Protein AF-A0A356AKQ1-F1 (afdb_monomer_lite)

Sequence (58 aa):
RVLRELGATPEKKVILNLPNTVEMSTPNCYADQIEYFCRHLKNRDSAVVSIHPHNDRG

pLDDT: mean 94.74, std 4.75, range [70.38, 98.19]

Radius of gyration: 12.96 Å; chains: 1; bounding box: 26×15×33 Å

Secondary structure (DSSP, 8-state):
-HHHHTT--SSSPEEEEEEESS--S-HHHHHHHHHHHHHH-TTGGGEEEEEEE--S--

Foldseek 3Di:
DVCVVVVFDLVRADEDEDEPPDVDDPPVVVVVVVVVCCVPDPNSSRYDYHYHYDVNPD

Structure (mmCIF, N/CA/C/O backbone):
data_AF-A0A356AKQ1-F1
#
_entry.id   AF-A0A356AKQ1-F1
#
loop_
_atom_site.group_PDB
_atom_site.id
_atom_site.type_symbol
_atom_site.label_atom_id
_atom_site.label_alt_id
_atom_site.label_comp_id
_atom_site.label_asym_id
_atom_site.label_entity_id
_atom_site.label_seq_id
_atom_site.pdbx_PDB_ins_code
_atom_site.Cartn_x
_atom_site.Cartn_y
_atom_site.Cartn_z
_atom_site.occupancy
_atom_site.B_iso_or_equiv
_atom_site.auth_seq_id
_atom_site.auth_comp_id
_atom_site.auth_asym_id
_atom_site.auth_atom_id
_atom_site.pdbx_PDB_model_num
ATOM 1 N N . ARG A 1 1 ? -10.594 -8.929 7.837 1.00 81.44 1 ARG A N 1
ATOM 2 C CA . ARG A 1 1 ? -10.401 -9.954 8.894 1.00 81.44 1 ARG A CA 1
ATOM 3 C C . ARG A 1 1 ? -9.145 -9.654 9.703 1.00 81.44 1 ARG A C 1
ATOM 5 O O . ARG A 1 1 ? -9.294 -9.410 10.882 1.00 81.44 1 ARG A O 1
ATOM 12 N N . VAL A 1 2 ? -7.970 -9.548 9.074 1.00 93.19 2 VAL A N 1
ATOM 13 C CA . VAL A 1 2 ? -6.673 -9.297 9.744 1.00 93.19 2 VAL A CA 1
ATOM 14 C C . VAL A 1 2 ? -6.701 -8.153 10.771 1.00 93.19 2 VAL A C 1
ATOM 16 O O . VAL A 1 2 ? -6.420 -8.403 11.933 1.00 93.19 2 VAL A O 1
ATOM 19 N N . LEU A 1 3 ? -7.119 -6.936 10.391 1.00 94.19 3 LEU A N 1
ATOM 20 C CA . LEU A 1 3 ? -7.177 -5.789 11.321 1.00 94.19 3 LEU A CA 1
ATOM 21 C C . LEU A 1 3 ? -8.009 -6.062 12.583 1.00 94.19 3 LEU A C 1
ATOM 23 O O . LEU A 1 3 ? -7.641 -5.635 13.670 1.00 94.19 3 LEU A O 1
ATOM 27 N N . ARG A 1 4 ? -9.110 -6.806 12.441 1.00 93.69 4 ARG A N 1
ATOM 28 C CA . ARG A 1 4 ? -9.974 -7.179 13.564 1.00 93.69 4 ARG A CA 1
ATOM 29 C C . ARG A 1 4 ? -9.286 -8.184 14.484 1.00 93.69 4 ARG A C 1
ATOM 31 O O . ARG A 1 4 ? -9.317 -7.998 15.689 1.00 93.69 4 ARG A O 1
ATOM 38 N N . GLU A 1 5 ? -8.676 -9.226 13.921 1.00 96.62 5 GLU A N 1
ATOM 39 C CA . GLU A 1 5 ? -7.973 -10.247 14.718 1.00 96.62 5 GLU A CA 1
ATOM 40 C C . GLU A 1 5 ? -6.763 -9.656 15.462 1.00 96.62 5 GLU A C 1
ATOM 42 O O . GLU A 1 5 ? -6.413 -10.121 16.538 1.00 96.62 5 GLU A O 1
ATOM 47 N N . LEU A 1 6 ? -6.151 -8.600 14.914 1.00 95.69 6 LEU A N 1
ATOM 48 C CA . LEU A 1 6 ? -5.064 -7.859 15.560 1.00 95.69 6 LEU A CA 1
ATOM 49 C C . LEU A 1 6 ? -5.548 -6.792 16.557 1.00 95.69 6 LEU A C 1
ATOM 51 O O . LEU A 1 6 ? -4.718 -6.121 17.169 1.00 95.69 6 LEU A O 1
ATOM 55 N N . GLY A 1 7 ? -6.864 -6.614 16.717 1.00 95.56 7 GLY A N 1
ATOM 56 C CA . GLY A 1 7 ? -7.434 -5.599 17.604 1.00 95.56 7 GLY A CA 1
ATOM 57 C C . GLY A 1 7 ? -7.050 -4.169 17.215 1.00 95.56 7 GLY A C 1
ATOM 58 O O . GLY A 1 7 ? -6.796 -3.351 18.095 1.00 95.56 7 GLY A O 1
ATOM 59 N N . ALA A 1 8 ? -6.949 -3.877 15.914 1.00 96.62 8 ALA A N 1
ATOM 60 C CA . ALA A 1 8 ? -6.588 -2.551 15.424 1.00 96.62 8 ALA A CA 1
ATOM 61 C C . ALA A 1 8 ? -7.665 -1.516 15.782 1.00 96.62 8 ALA A C 1
ATOM 63 O O . ALA A 1 8 ? -8.851 -1.744 15.524 1.00 96.62 8 ALA A O 1
ATOM 64 N N . THR A 1 9 ? -7.238 -0.371 16.313 1.00 97.19 9 THR A N 1
ATOM 65 C CA . THR A 1 9 ? -8.101 0.787 16.599 1.00 97.19 9 THR A CA 1
ATOM 66 C C . THR A 1 9 ? -7.478 2.067 16.032 1.00 97.19 9 THR A C 1
ATOM 68 O O . THR A 1 9 ? -6.295 2.061 15.671 1.00 97.19 9 THR A O 1
ATOM 71 N N . PRO A 1 10 ? -8.222 3.183 15.947 1.00 97.06 10 PRO A N 1
ATOM 72 C CA . PRO A 1 10 ? -7.658 4.468 15.531 1.00 97.06 10 PRO A CA 1
ATOM 73 C C . PRO A 1 10 ? -6.489 4.946 16.411 1.00 97.06 10 PRO A C 1
ATOM 75 O O . PRO A 1 10 ? -5.567 5.587 15.904 1.00 97.06 10 PRO A O 1
ATOM 78 N N . GLU A 1 11 ? -6.485 4.593 17.699 1.00 97.56 11 GLU A N 1
ATOM 79 C CA . GLU A 1 11 ? -5.438 4.918 18.680 1.00 97.56 11 GLU A CA 1
ATOM 80 C C . GLU A 1 11 ? -4.261 3.935 18.616 1.00 97.56 11 GLU A C 1
ATOM 82 O O . GLU A 1 11 ? -3.123 4.300 18.911 1.00 97.56 11 GLU A O 1
ATOM 87 N N . LYS A 1 12 ? -4.519 2.687 18.204 1.00 96.81 12 LYS A N 1
ATOM 88 C CA . LYS A 1 12 ? -3.523 1.621 18.058 1.00 96.81 12 LYS A CA 1
ATOM 89 C C . LYS A 1 12 ? -3.607 1.005 16.663 1.00 96.81 12 LYS A C 1
ATOM 91 O O . LYS A 1 12 ? -4.139 -0.091 16.461 1.00 96.81 12 LYS A O 1
ATOM 96 N N . LYS A 1 13 ? -3.072 1.740 15.691 1.00 97.50 13 LYS A N 1
ATOM 97 C CA . LYS A 1 13 ? -3.124 1.357 14.278 1.00 97.50 13 LYS A CA 1
ATOM 98 C C . LYS A 1 13 ? -2.193 0.189 13.971 1.00 97.50 13 LYS A C 1
ATOM 100 O O . LYS A 1 13 ? -1.107 0.074 14.535 1.00 97.50 13 LYS A O 1
ATOM 105 N N . VAL A 1 14 ? -2.595 -0.635 13.010 1.00 97.81 14 VAL A N 1
ATOM 106 C CA . VAL A 1 14 ? -1.759 -1.707 12.449 1.00 97.81 14 VAL A CA 1
ATOM 107 C C . VAL A 1 14 ? -1.136 -1.250 11.133 1.00 97.81 14 VAL A C 1
ATOM 109 O O . VAL A 1 14 ? -1.800 -0.608 10.318 1.00 97.81 14 VAL A O 1
ATOM 112 N N . ILE A 1 15 ? 0.128 -1.610 10.904 1.00 97.62 15 ILE A N 1
ATOM 113 C CA . ILE A 1 15 ? 0.806 -1.372 9.627 1.00 97.62 15 ILE A CA 1
ATOM 114 C C . ILE A 1 15 ? 0.452 -2.500 8.659 1.00 97.62 15 ILE A C 1
ATOM 116 O O . ILE A 1 15 ? 0.732 -3.669 8.919 1.00 97.62 15 ILE A O 1
ATOM 120 N N . LEU A 1 16 ? -0.143 -2.141 7.526 1.00 96.94 16 LEU A N 1
ATOM 121 C CA . LEU A 1 16 ? -0.338 -3.030 6.390 1.00 96.94 16 LEU A CA 1
ATOM 122 C C . LEU A 1 16 ? 0.699 -2.664 5.333 1.00 96.94 16 LEU A C 1
ATOM 124 O O . LEU A 1 16 ? 0.594 -1.619 4.693 1.00 96.94 16 LEU A O 1
ATOM 128 N N . ASN A 1 17 ? 1.716 -3.511 5.188 1.00 96.62 17 ASN A N 1
ATOM 129 C CA . ASN A 1 17 ? 2.727 -3.344 4.156 1.00 96.62 17 ASN A CA 1
ATOM 130 C C . ASN A 1 17 ? 2.254 -3.986 2.850 1.00 96.62 17 ASN A C 1
ATOM 132 O O . ASN A 1 17 ? 1.925 -5.171 2.831 1.00 96.62 17 ASN A O 1
ATOM 136 N N . LEU A 1 18 ? 2.244 -3.199 1.778 1.00 95.00 18 LEU A N 1
ATOM 137 C CA . LEU A 1 18 ? 1.939 -3.627 0.421 1.00 95.00 18 LEU A CA 1
ATOM 138 C C . LEU A 1 18 ? 3.252 -3.649 -0.368 1.00 95.00 18 LEU A C 1
ATOM 140 O O . LEU A 1 18 ? 3.741 -2.589 -0.772 1.00 95.00 18 LEU A O 1
ATOM 144 N N . PRO A 1 19 ? 3.887 -4.824 -0.509 1.00 93.56 19 PRO A N 1
ATOM 145 C CA . PRO A 1 19 ? 5.092 -4.945 -1.301 1.00 93.56 19 PRO A CA 1
ATOM 146 C C . PRO A 1 19 ? 4.760 -5.098 -2.786 1.00 93.56 19 PRO A C 1
ATOM 148 O O . PRO A 1 19 ? 3.913 -5.903 -3.171 1.00 93.56 19 PRO A O 1
ATOM 151 N N . ASN A 1 20 ? 5.504 -4.379 -3.617 1.00 89.38 20 ASN A N 1
ATOM 152 C CA . ASN A 1 20 ? 5.812 -4.811 -4.971 1.00 89.38 20 ASN A CA 1
ATOM 153 C C . ASN A 1 20 ? 7.084 -5.663 -4.805 1.00 89.38 20 ASN A C 1
ATOM 155 O O . ASN A 1 20 ? 8.182 -5.133 -4.688 1.00 89.38 20 ASN A O 1
ATOM 159 N N . THR A 1 21 ? 6.902 -6.976 -4.631 1.00 83.75 21 THR A N 1
ATOM 160 C CA . THR A 1 21 ? 8.014 -7.928 -4.433 1.00 83.75 21 THR A CA 1
ATOM 161 C C . THR A 1 21 ? 8.774 -8.217 -5.725 1.00 83.75 21 THR A C 1
ATOM 163 O O . THR A 1 21 ? 9.930 -8.607 -5.676 1.00 83.75 21 THR A O 1
ATOM 166 N N . VAL A 1 22 ? 8.096 -8.082 -6.860 1.00 87.00 22 VAL A N 1
ATOM 167 C CA . VAL A 1 22 ? 8.685 -8.006 -8.193 1.00 87.00 22 VAL A CA 1
ATOM 168 C C . VAL A 1 22 ? 7.867 -6.961 -8.929 1.00 87.00 22 VAL A C 1
ATOM 170 O O . VAL A 1 22 ? 6.630 -7.009 -8.895 1.00 87.00 22 VAL A O 1
ATOM 173 N N . GLU A 1 23 ? 8.533 -6.022 -9.583 1.00 88.44 23 GLU A N 1
ATOM 174 C CA . GLU A 1 23 ? 7.846 -4.942 -10.274 1.00 88.44 23 GLU A CA 1
ATOM 175 C C . GLU A 1 23 ? 7.224 -5.465 -11.572 1.00 88.44 23 GLU A C 1
ATOM 177 O O . GLU A 1 23 ? 7.911 -5.768 -12.543 1.00 88.44 23 GLU A O 1
ATOM 182 N N . MET A 1 24 ? 5.894 -5.608 -11.584 1.00 92.44 24 MET A N 1
ATOM 183 C CA . MET A 1 24 ? 5.151 -6.241 -12.688 1.00 92.44 24 MET A CA 1
ATOM 184 C C . MET A 1 24 ? 4.338 -5.256 -13.537 1.00 92.44 24 MET A C 1
ATOM 186 O O . MET A 1 24 ? 3.753 -5.646 -14.547 1.00 92.44 24 MET A O 1
ATOM 190 N N . SER A 1 25 ? 4.274 -3.983 -13.150 1.00 92.38 25 SER A N 1
ATOM 191 C CA . SER A 1 25 ? 3.487 -2.955 -13.837 1.00 92.38 25 SER A CA 1
ATOM 192 C C . SER A 1 25 ? 4.218 -1.621 -13.852 1.00 92.38 25 SER A C 1
ATOM 194 O O . SER A 1 25 ? 5.195 -1.443 -13.137 1.00 92.38 25 SER A O 1
ATOM 196 N N . THR A 1 26 ? 3.732 -0.662 -14.640 1.00 95.94 26 THR A N 1
ATOM 197 C CA . THR A 1 26 ? 4.214 0.720 -14.546 1.00 95.94 26 THR A CA 1
ATOM 198 C C . THR A 1 26 ? 3.840 1.347 -13.190 1.00 95.94 26 THR A C 1
ATOM 200 O O . THR A 1 26 ? 2.838 0.937 -12.583 1.00 95.94 26 THR A O 1
ATOM 203 N N . PRO A 1 27 ? 4.581 2.370 -12.718 1.00 95.31 27 PRO A N 1
ATOM 204 C CA . PRO A 1 27 ? 4.329 3.009 -11.424 1.00 95.31 27 PRO A CA 1
ATOM 205 C C . PRO A 1 27 ? 2.910 3.568 -11.247 1.00 95.31 27 PRO A C 1
ATOM 207 O O . PRO A 1 27 ? 2.342 3.469 -10.162 1.00 95.31 27 PRO A O 1
ATOM 210 N N . ASN A 1 28 ? 2.294 4.104 -12.306 1.00 97.19 28 ASN A N 1
ATOM 211 C CA . ASN A 1 28 ? 0.916 4.605 -12.252 1.00 97.19 28 ASN A CA 1
ATOM 212 C C . ASN A 1 28 ? -0.101 3.475 -12.012 1.00 97.19 28 ASN A C 1
ATOM 214 O O . ASN A 1 28 ? -0.995 3.625 -11.189 1.00 97.19 28 ASN A O 1
ATOM 218 N N . CYS A 1 29 ? 0.083 2.311 -12.643 1.00 97.00 29 CYS A N 1
ATOM 219 C CA . CYS A 1 29 ? -0.777 1.150 -12.415 1.00 97.00 29 CYS A CA 1
ATOM 220 C C . CYS A 1 29 ? -0.629 0.604 -10.987 1.00 97.00 29 CYS A C 1
ATOM 222 O O . CYS A 1 29 ? -1.584 0.065 -10.427 1.00 97.00 29 CYS A O 1
ATOM 224 N N . TYR A 1 30 ? 0.559 0.724 -10.386 1.00 96.62 30 TYR A N 1
ATOM 225 C CA . TYR A 1 30 ? 0.751 0.394 -8.975 1.00 96.62 30 TYR A CA 1
ATOM 226 C C . TYR A 1 30 ? 0.067 1.423 -8.063 1.00 96.62 30 TYR A C 1
ATOM 228 O O . TYR A 1 30 ? -0.623 1.037 -7.121 1.00 96.62 30 TYR A O 1
ATOM 236 N N . ALA A 1 31 ? 0.170 2.719 -8.372 1.00 97.25 31 ALA A N 1
ATOM 237 C CA . ALA A 1 31 ? -0.532 3.770 -7.636 1.00 97.25 31 ALA A CA 1
ATOM 238 C C . ALA A 1 31 ? -2.059 3.565 -7.639 1.00 97.25 31 ALA A C 1
ATOM 240 O O . ALA A 1 31 ? -2.678 3.650 -6.577 1.00 97.25 31 ALA A O 1
A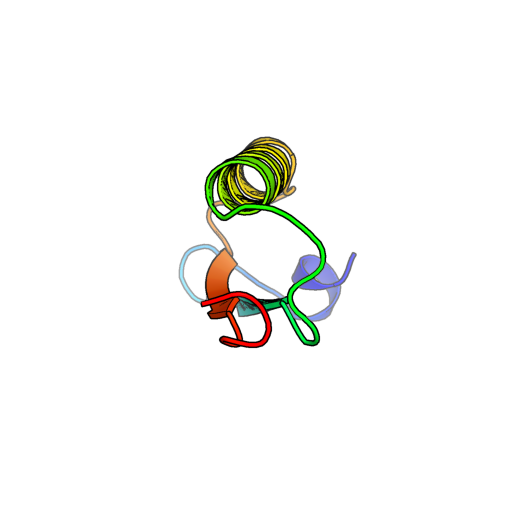TOM 241 N N . ASP A 1 32 ? -2.643 3.187 -8.780 1.00 98.06 32 ASP A N 1
ATOM 242 C CA . ASP A 1 32 ? -4.074 2.871 -8.895 1.00 98.06 32 ASP A CA 1
ATOM 243 C C . ASP A 1 32 ? -4.481 1.705 -7.977 1.00 98.06 32 ASP A C 1
ATOM 245 O O . ASP A 1 32 ? -5.527 1.740 -7.326 1.00 98.06 32 ASP A O 1
ATOM 249 N N . GLN A 1 33 ? -3.635 0.676 -7.861 1.00 97.31 33 GLN A N 1
ATOM 250 C CA . GLN A 1 33 ? -3.872 -0.447 -6.947 1.00 97.31 33 GLN A CA 1
ATOM 251 C C . GLN A 1 33 ? -3.825 -0.009 -5.478 1.00 97.31 33 GLN A C 1
ATOM 253 O O . GLN A 1 33 ? -4.666 -0.436 -4.682 1.00 97.31 33 GLN A O 1
ATOM 258 N N . ILE A 1 34 ? -2.876 0.860 -5.112 1.00 97.38 34 ILE A N 1
ATOM 259 C CA . ILE A 1 34 ? -2.771 1.416 -3.756 1.00 97.38 34 ILE A CA 1
ATOM 260 C C . ILE A 1 34 ? -3.989 2.279 -3.427 1.00 97.38 34 ILE A C 1
ATOM 262 O O . ILE A 1 34 ? -4.555 2.160 -2.334 1.00 97.38 34 ILE A O 1
ATOM 266 N N . GLU A 1 35 ? -4.428 3.116 -4.364 1.00 98.19 35 GLU A N 1
ATOM 267 C CA . GLU A 1 35 ? -5.630 3.925 -4.205 1.00 98.19 35 GLU A CA 1
ATOM 268 C C . GLU A 1 35 ? -6.872 3.045 -4.039 1.00 98.19 35 GLU A C 1
ATOM 270 O O . GLU A 1 35 ? -7.643 3.232 -3.090 1.00 98.19 35 GLU A O 1
ATOM 275 N N . TYR A 1 36 ? -7.045 2.049 -4.911 1.00 98.12 36 TYR A N 1
ATOM 276 C CA . TYR A 1 36 ? -8.145 1.097 -4.820 1.00 98.12 36 TYR A CA 1
ATOM 277 C C 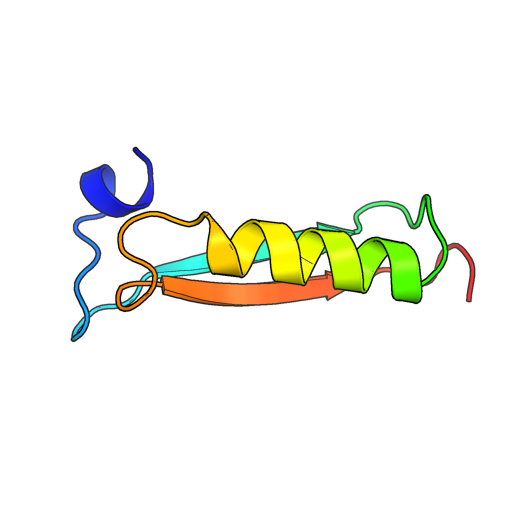. TYR A 1 36 ? -8.149 0.393 -3.461 1.00 98.12 36 TYR A C 1
ATOM 279 O O . TYR A 1 36 ? -9.185 0.344 -2.794 1.00 98.12 36 TYR A O 1
ATOM 287 N N . PHE A 1 37 ? -6.992 -0.090 -3.004 1.00 97.56 37 PHE A N 1
ATOM 288 C CA . PHE A 1 37 ? -6.863 -0.708 -1.690 1.00 97.56 37 PHE A CA 1
ATOM 289 C C . PHE A 1 37 ? -7.276 0.254 -0.570 1.00 97.56 37 PHE A C 1
ATOM 291 O O . PHE A 1 37 ? -8.086 -0.107 0.282 1.00 97.56 37 PHE A O 1
ATOM 298 N N . CYS A 1 38 ? -6.778 1.493 -0.583 1.00 97.00 38 CYS A N 1
ATOM 299 C CA . CYS A 1 38 ? -7.090 2.488 0.442 1.00 97.00 38 CYS A CA 1
ATOM 300 C C . CYS A 1 38 ? -8.582 2.837 0.497 1.00 97.00 38 CYS A C 1
ATOM 302 O O . CYS A 1 38 ? -9.120 2.976 1.596 1.00 97.00 38 CYS A O 1
ATOM 304 N N . ARG A 1 39 ? -9.245 2.957 -0.661 1.00 97.75 39 ARG A N 1
ATOM 305 C CA . ARG A 1 39 ? -10.680 3.271 -0.760 1.00 97.75 39 ARG A CA 1
ATOM 306 C C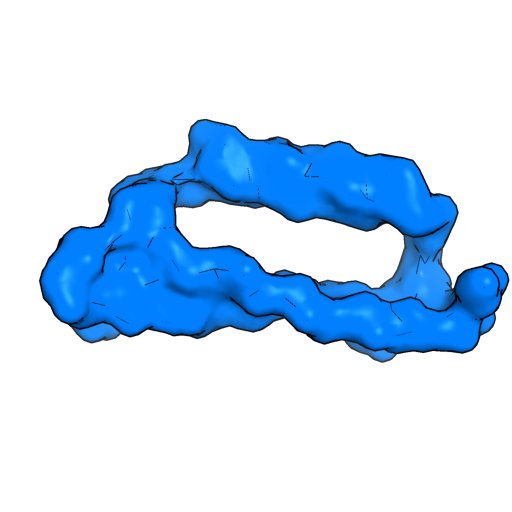 . ARG A 1 39 ? -11.575 2.121 -0.283 1.00 97.75 39 ARG A C 1
ATOM 308 O O . ARG A 1 39 ? -12.659 2.379 0.230 1.00 97.75 39 ARG A O 1
ATOM 315 N N . HIS A 1 40 ? -11.127 0.871 -0.418 1.00 97.38 40 HIS A N 1
ATOM 316 C CA . HIS A 1 40 ? -11.934 -0.319 -0.105 1.00 97.38 40 HIS A CA 1
ATOM 317 C C . HIS A 1 40 ? -11.523 -1.039 1.190 1.00 97.38 40 HIS A C 1
ATOM 319 O O . HIS A 1 40 ? -12.177 -2.002 1.608 1.00 97.38 40 HIS A O 1
ATOM 325 N N . LEU A 1 41 ? -10.459 -0.588 1.860 1.00 96.25 41 LEU A N 1
ATOM 326 C CA . LEU A 1 41 ? -10.030 -1.145 3.137 1.00 96.25 41 LEU A CA 1
ATOM 327 C C . LEU A 1 41 ? -11.048 -0.820 4.240 1.00 96.25 41 LEU A C 1
ATOM 329 O O . LEU A 1 41 ? -11.234 0.328 4.637 1.00 96.25 41 LEU A O 1
ATOM 333 N N . LYS A 1 42 ? -11.668 -1.861 4.799 1.00 94.88 42 LYS A N 1
ATOM 334 C CA . LYS A 1 42 ? -12.528 -1.738 5.985 1.00 94.88 42 LYS A CA 1
ATOM 335 C C . LYS A 1 42 ? -11.701 -1.301 7.199 1.00 94.88 42 LYS A C 1
ATOM 337 O O . LYS A 1 42 ? -10.616 -1.839 7.406 1.00 94.88 42 LYS A O 1
ATOM 342 N N . ASN A 1 43 ? -12.246 -0.397 8.016 1.00 94.75 43 ASN A N 1
ATOM 343 C CA . ASN A 1 43 ? -11.577 0.206 9.181 1.00 94.75 43 ASN A CA 1
ATOM 344 C C . ASN A 1 43 ? -10.272 0.923 8.791 1.00 94.75 43 ASN A C 1
ATOM 346 O O . ASN A 1 43 ? -9.217 0.721 9.395 1.00 94.75 43 ASN A O 1
ATOM 350 N N . ARG A 1 44 ? -10.337 1.723 7.717 1.00 96.31 44 ARG A N 1
ATOM 351 C CA . ARG A 1 44 ? -9.188 2.434 7.139 1.00 96.31 44 ARG A CA 1
ATOM 352 C C . ARG A 1 44 ? -8.479 3.346 8.142 1.00 96.31 44 ARG A C 1
ATOM 354 O O . ARG A 1 44 ? -7.262 3.490 8.069 1.00 96.31 44 ARG A O 1
ATOM 361 N N . ASP A 1 45 ? -9.218 3.953 9.055 1.00 96.88 45 ASP A N 1
ATOM 362 C CA . ASP A 1 45 ? -8.719 4.804 10.140 1.00 96.88 45 ASP A CA 1
ATOM 363 C C . ASP A 1 45 ? -7.803 4.065 11.130 1.00 96.88 45 ASP A C 1
ATOM 365 O O . ASP A 1 45 ? -6.881 4.664 11.687 1.00 96.88 45 ASP A O 1
ATOM 369 N N . SER A 1 46 ? -8.002 2.755 11.275 1.00 97.81 46 SER A N 1
ATOM 370 C CA . SER A 1 46 ? -7.256 1.859 12.164 1.00 97.81 46 SER A CA 1
ATOM 371 C C . SER A 1 46 ? -6.012 1.244 11.504 1.00 97.81 46 SER A C 1
ATOM 373 O O . SER A 1 46 ? -5.370 0.357 12.071 1.00 97.81 46 SER A O 1
ATOM 375 N N . ALA A 1 47 ? -5.656 1.685 10.292 1.00 97.19 47 ALA A N 1
ATOM 376 C CA . ALA A 1 47 ? -4.529 1.157 9.532 1.00 97.19 47 ALA A CA 1
ATOM 377 C C . ALA A 1 47 ? -3.569 2.254 9.052 1.00 97.19 47 ALA A C 1
ATOM 379 O O . ALA A 1 47 ? -3.973 3.332 8.607 1.00 97.19 47 ALA A O 1
ATOM 380 N N . VAL A 1 48 ? -2.276 1.939 9.083 1.00 97.75 48 VAL A N 1
ATOM 381 C CA . VAL A 1 48 ? -1.222 2.668 8.371 1.00 97.75 48 VAL A CA 1
ATOM 382 C C . VAL A 1 48 ? -0.851 1.839 7.147 1.00 97.75 48 VAL A C 1
ATOM 384 O O . VAL A 1 48 ? -0.504 0.668 7.280 1.00 97.75 48 VAL A O 1
ATOM 387 N N . VAL A 1 49 ? -0.950 2.422 5.953 1.00 97.12 49 VAL A N 1
ATOM 388 C CA . VAL A 1 49 ? -0.568 1.743 4.708 1.00 97.12 49 VAL A CA 1
ATOM 389 C C . VAL A 1 49 ? 0.892 2.073 4.419 1.00 97.12 49 VAL A C 1
ATOM 391 O O . VAL A 1 49 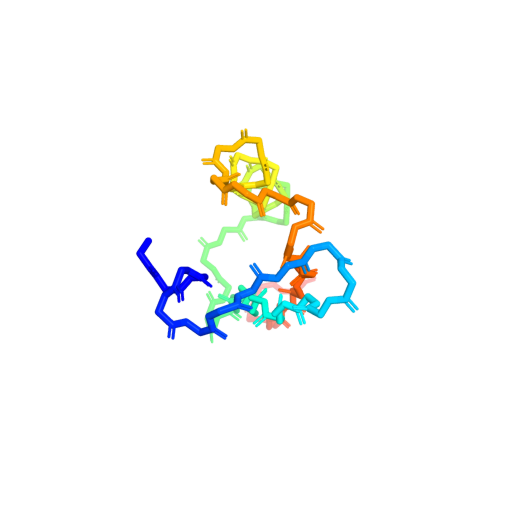? 1.237 3.240 4.259 1.00 97.12 49 VAL A O 1
ATOM 394 N N . SER A 1 50 ? 1.732 1.044 4.389 1.00 97.81 50 SER A N 1
ATOM 395 C CA . SER A 1 50 ? 3.142 1.118 4.003 1.00 97.81 50 SER A CA 1
ATOM 396 C C . SER A 1 50 ? 3.295 0.553 2.595 1.00 97.81 50 SER A C 1
ATOM 398 O O . SER A 1 50 ? 2.672 -0.458 2.274 1.00 97.81 50 SER A O 1
ATOM 400 N N . ILE A 1 51 ? 4.123 1.184 1.765 1.00 96.56 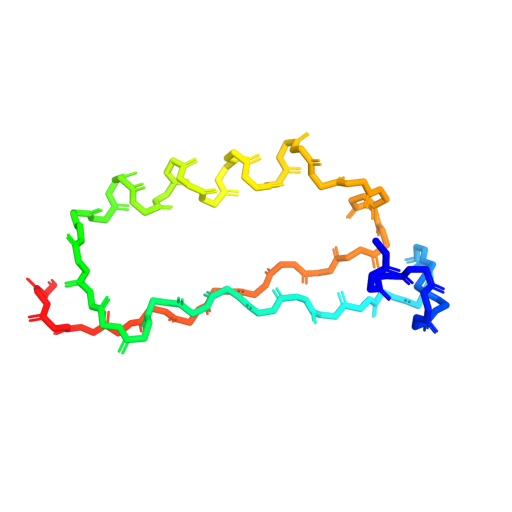51 ILE A N 1
ATOM 401 C CA . ILE A 1 51 ? 4.502 0.661 0.449 1.00 96.56 51 ILE A CA 1
ATOM 402 C C . ILE A 1 51 ? 5.947 0.167 0.500 1.00 96.56 51 ILE A C 1
ATOM 404 O O . ILE A 1 51 ? 6.795 0.786 1.138 1.00 96.56 51 ILE A O 1
ATOM 408 N N . HIS A 1 52 ? 6.227 -0.934 -0.190 1.00 96.31 52 HIS A N 1
ATOM 409 C CA . HIS A 1 52 ? 7.579 -1.468 -0.351 1.00 96.31 52 HIS A CA 1
ATOM 410 C C . HIS A 1 52 ? 7.788 -1.794 -1.837 1.00 96.31 52 HIS A C 1
ATOM 412 O O . HIS A 1 52 ? 7.595 -2.943 -2.233 1.00 96.31 52 HIS A O 1
ATOM 418 N N . PRO A 1 53 ? 8.058 -0.788 -2.687 1.00 93.31 53 PRO A N 1
ATOM 419 C CA . PRO A 1 53 ? 8.345 -1.015 -4.097 1.00 93.31 53 PRO A CA 1
ATOM 420 C C . PRO A 1 53 ? 9.776 -1.516 -4.300 1.00 93.31 53 PRO A C 1
ATOM 422 O O . PRO A 1 53 ? 10.703 -1.039 -3.644 1.00 93.31 53 PRO A O 1
ATOM 425 N N . HIS A 1 54 ? 9.946 -2.481 -5.201 1.00 95.62 54 HIS A N 1
ATOM 426 C CA . HIS A 1 54 ? 11.246 -2.851 -5.767 1.00 95.62 54 HIS A CA 1
ATOM 427 C C . HIS A 1 54 ? 11.487 -2.063 -7.061 1.00 95.62 54 HIS A C 1
ATOM 429 O O . HIS A 1 54 ? 10.638 -1.271 -7.463 1.00 95.62 54 HIS A O 1
ATOM 435 N N . ASN A 1 55 ? 12.663 -2.239 -7.661 1.00 91.81 55 ASN A N 1
ATOM 436 C CA . ASN A 1 55 ? 13.142 -1.477 -8.821 1.00 91.81 55 ASN A CA 1
ATOM 437 C C . ASN A 1 55 ? 13.508 -2.417 -9.983 1.00 91.81 55 ASN A C 1
ATOM 439 O O . ASN A 1 55 ? 14.535 -2.238 -10.640 1.00 91.81 55 ASN A O 1
ATOM 443 N N . ASP A 1 56 ? 12.727 -3.482 -10.182 1.00 93.62 56 ASP A N 1
ATOM 444 C CA . ASP A 1 56 ? 12.978 -4.463 -11.245 1.00 93.62 56 ASP A CA 1
ATOM 445 C C . ASP A 1 56 ? 12.735 -3.875 -12.647 1.00 93.62 56 ASP A C 1
ATOM 447 O O . ASP A 1 56 ? 13.273 -4.391 -13.628 1.00 93.62 56 ASP A O 1
ATOM 451 N N . ARG A 1 57 ? 11.935 -2.803 -12.762 1.00 88.44 57 ARG A N 1
ATOM 452 C CA . ARG A 1 57 ? 11.606 -2.122 -14.026 1.00 88.44 57 ARG A CA 1
ATOM 453 C C . ARG A 1 57 ? 12.047 -0.651 -14.090 1.00 88.44 57 ARG A C 1
ATOM 455 O O . ARG A 1 57 ? 11.929 -0.077 -15.175 1.00 88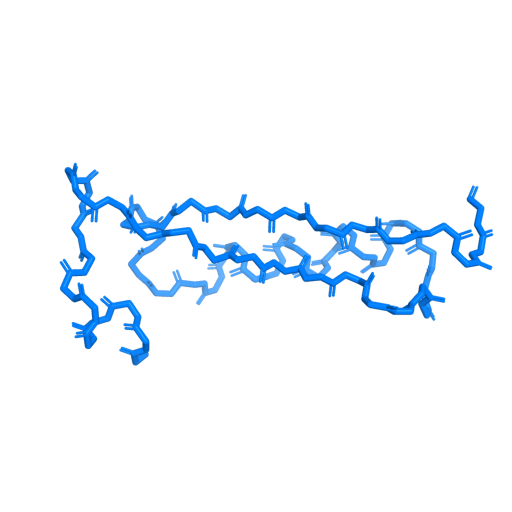.44 57 ARG A O 1
ATOM 462 N N . GLY A 1 58 ? 12.627 -0.105 -13.017 1.00 70.38 58 GLY A N 1
ATOM 463 C CA . GLY A 1 58 ? 13.308 1.205 -12.969 1.00 70.38 58 GLY A CA 1
ATOM 464 C C . GLY A 1 58 ? 12.421 2.369 -12.548 1.00 70.38 58 GLY A C 1
ATOM 465 O O . GLY A 1 58 ? 12.796 3.510 -12.900 1.00 70.38 58 GLY A O 1
#